Protein AF-A0ABD5HS79-F1 (afdb_monomer)

Solvent-accessible surface area (backbone atoms only — not comparable to full-atom values): 4345 Å² total; per-residue (Å²): 110,78,67,55,57,52,50,51,36,51,51,28,51,51,50,24,54,50,22,52,52,50,27,53,50,23,53,52,46,40,69,74,34,64,88,39,66,66,62,30,52,51,26,52,53,51,28,51,52,22,52,54,51,26,53,55,22,50,52,50,36,52,54,48,53,50,52,54,51,52,58,50,52,54,55,51,54,53,55,54,64,76,74,107

Radius of gyration: 20.18 Å; Cα contacts (8 Å, |Δi|>4): 53; chains: 1; bounding box: 44×14×61 Å

pLDDT: mean 87.41, std 10.18, range [52.75, 96.5]

Mean predicted aligned error: 6.79 Å

Foldseek 3Di:
DLVVLVVLLVVLVVQLVVLVVQLVVLVVQCVPCVVPPVSNVVSVVSNVVSVVSNVVSVVSNVVSVVVSVVVVVVVVVVVVVVVD

Secondary structure (DSSP, 8-state):
-HHHHHHHHHHHHHHHHHHHHHHHHHHHHHHH-TT-HHHHHHHHHHHHHHHHHHHHHHHHHHHHHHHHHHHHHHHHHHHHHHH-

Organism: NCBI:txid180862

Nearest PDB structures (foldseek):
  3q84-assembly2_H  TM=8.041E-01  e=3.975E+00  Homo sapiens
  2x3x-assembly2_B  TM=5.593E-01  e=6.170E+00  Mus musculus
  6ixg-assembly2_B  TM=4.109E-01  e=2.259E+00  Homo sapiens
  3qwe-assembly1_A-2  TM=5.042E-01  e=7.448E+00  Homo sapiens

Structure (mmCIF, N/CA/C/O backbone):
data_AF-A0ABD5HS79-F1
#
_entry.id   AF-A0ABD5HS79-F1
#
loop_
_atom_site.group_PDB
_atom_site.id
_atom_site.type_symbol
_atom_site.label_atom_id
_atom_site.label_alt_id
_atom_site.label_comp_id
_atom_site.label_asym_id
_atom_site.label_entity_id
_atom_site.label_seq_id
_atom_site.pdbx_PDB_ins_code
_atom_site.Cartn_x
_atom_site.Cartn_y
_atom_site.Cartn_z
_atom_site.occupancy
_atom_site.B_iso_or_equiv
_atom_site.auth_seq_id
_atom_site.auth_comp_id
_atom_site.auth_asym_id
_atom_site.auth_atom_id
_atom_site.pdbx_PDB_model_num
ATOM 1 N N . MET A 1 1 ? -24.122 1.417 12.061 1.00 59.75 1 MET A N 1
ATOM 2 C CA . MET A 1 1 ? -22.773 2.035 12.125 1.00 59.75 1 MET A CA 1
ATOM 3 C C . MET A 1 1 ? -21.613 1.035 12.146 1.00 59.75 1 MET A C 1
ATOM 5 O O . MET A 1 1 ? -20.710 1.196 11.342 1.00 59.75 1 MET A O 1
ATOM 9 N N . LYS A 1 2 ? -21.612 -0.025 12.973 1.00 58.06 2 LYS A N 1
ATOM 10 C CA . LYS A 1 2 ? -20.478 -0.982 13.080 1.00 58.06 2 LYS A CA 1
ATOM 11 C C . LYS A 1 2 ? -20.034 -1.640 11.755 1.00 58.06 2 LYS A C 1
ATOM 13 O O . LYS A 1 2 ? -18.842 -1.824 11.538 1.00 58.06 2 LYS A O 1
ATOM 18 N N . ASN A 1 3 ? -20.970 -1.958 10.856 1.00 67.44 3 ASN A N 1
ATOM 19 C CA . ASN A 1 3 ? -20.646 -2.519 9.534 1.00 67.44 3 ASN A CA 1
ATOM 20 C C . ASN A 1 3 ? -20.026 -1.501 8.568 1.00 67.44 3 ASN A C 1
ATOM 22 O O . ASN A 1 3 ? -19.232 -1.892 7.721 1.00 67.44 3 ASN A O 1
ATOM 26 N N . TYR A 1 4 ? -20.336 -0.213 8.724 1.00 73.62 4 TYR A N 1
ATOM 27 C CA . TYR A 1 4 ? -19.833 0.842 7.849 1.00 73.62 4 TYR A CA 1
ATOM 28 C C . TYR A 1 4 ? -18.324 1.051 8.050 1.00 73.62 4 TYR A C 1
ATOM 30 O O . TYR A 1 4 ? -17.554 0.853 7.118 1.00 73.62 4 TYR A O 1
ATOM 38 N N . TYR A 1 5 ? -17.881 1.281 9.292 1.00 75.25 5 TYR A N 1
ATOM 39 C CA . TYR A 1 5 ? -16.453 1.441 9.610 1.00 75.25 5 TYR A CA 1
ATOM 40 C C . TYR A 1 5 ? -15.613 0.197 9.287 1.00 75.25 5 TYR A C 1
ATOM 42 O O . TYR A 1 5 ? -14.462 0.303 8.870 1.00 75.25 5 TYR A O 1
ATOM 50 N N . ASN A 1 6 ? -16.178 -1.004 9.458 1.00 79.94 6 ASN A N 1
ATOM 51 C CA . ASN A 1 6 ? -15.499 -2.236 9.052 1.00 79.94 6 ASN A CA 1
ATOM 52 C C . ASN A 1 6 ? -15.365 -2.340 7.526 1.00 79.94 6 ASN A C 1
ATOM 54 O O . ASN A 1 6 ? -14.322 -2.778 7.047 1.00 79.94 6 ASN A O 1
ATOM 58 N N . SER A 1 7 ? -16.389 -1.930 6.773 1.00 83.31 7 SER A N 1
ATOM 59 C CA . SER A 1 7 ? -16.344 -1.900 5.309 1.00 83.31 7 SER A CA 1
ATOM 60 C C . SER A 1 7 ? -15.318 -0.889 4.797 1.00 83.31 7 SER A C 1
ATOM 62 O O . SER A 1 7 ? -14.527 -1.226 3.919 1.00 83.31 7 SER A O 1
ATOM 64 N N . GLU A 1 8 ? -15.272 0.315 5.372 1.00 85.19 8 GLU A N 1
ATOM 65 C CA . GLU A 1 8 ? -14.284 1.339 5.005 1.00 85.19 8 GLU A CA 1
ATOM 66 C C . GLU A 1 8 ? -12.856 0.887 5.306 1.00 85.19 8 GLU A C 1
ATOM 68 O O . GLU A 1 8 ? -11.992 0.958 4.433 1.00 85.19 8 GLU A O 1
ATOM 73 N N . ARG A 1 9 ? -12.611 0.329 6.501 1.00 88.00 9 ARG A N 1
ATOM 74 C CA . ARG A 1 9 ? -11.296 -0.226 6.846 1.00 88.00 9 ARG A CA 1
ATOM 75 C C . ARG A 1 9 ? -10.886 -1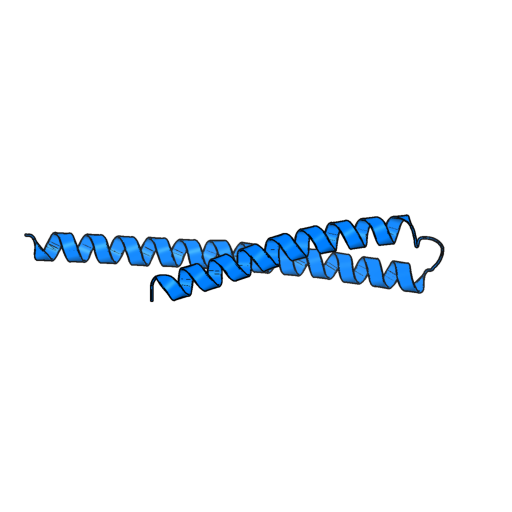.332 5.873 1.00 88.00 9 ARG A C 1
ATOM 77 O O . ARG A 1 9 ? -9.739 -1.361 5.442 1.00 88.00 9 ARG A O 1
ATOM 84 N N . ASN A 1 10 ? -11.803 -2.230 5.512 1.00 91.38 10 ASN A N 1
ATOM 85 C CA . ASN A 1 10 ? -11.513 -3.309 4.565 1.00 91.38 10 ASN A CA 1
ATOM 86 C C . ASN A 1 10 ? -11.174 -2.765 3.173 1.00 91.38 10 ASN A C 1
ATOM 88 O O . ASN A 1 10 ? -10.224 -3.237 2.554 1.00 91.38 10 ASN A O 1
ATOM 92 N N . LEU A 1 11 ? -11.897 -1.747 2.705 1.00 92.81 11 LEU A N 1
ATOM 93 C CA . LEU A 1 11 ? -11.601 -1.093 1.434 1.00 92.81 11 LEU A CA 1
ATOM 94 C C . LEU A 1 11 ? -10.220 -0.420 1.462 1.00 92.81 11 LEU A C 1
ATOM 96 O O . LEU A 1 11 ? -9.441 -0.602 0.531 1.00 92.81 11 LEU A O 1
ATOM 100 N N . MET A 1 12 ? -9.862 0.261 2.554 1.00 93.44 12 MET A N 1
ATOM 101 C CA . MET A 1 12 ? -8.523 0.844 2.723 1.00 93.44 12 MET A CA 1
ATOM 102 C C . MET A 1 12 ? -7.417 -0.220 2.769 1.00 93.44 12 MET A C 1
ATOM 104 O O . MET A 1 12 ? -6.351 -0.008 2.198 1.00 93.44 12 MET A O 1
ATOM 108 N N . ILE A 1 13 ? -7.662 -1.383 3.385 1.00 93.94 13 ILE A N 1
ATOM 109 C CA . ILE A 1 13 ? -6.725 -2.523 3.358 1.00 93.94 13 ILE A CA 1
ATOM 110 C C . ILE A 1 13 ? -6.519 -3.017 1.924 1.00 93.94 13 ILE A C 1
ATOM 112 O O . ILE A 1 13 ? -5.384 -3.262 1.517 1.00 93.94 13 ILE A O 1
ATOM 116 N N . VAL A 1 14 ? -7.591 -3.137 1.140 1.00 95.31 14 VAL A N 1
ATOM 117 C CA . VAL A 1 14 ? -7.492 -3.541 -0.269 1.00 95.31 14 VAL A CA 1
ATOM 118 C C . VAL A 1 14 ? -6.682 -2.521 -1.070 1.00 95.31 14 VAL A C 1
ATOM 120 O O . VAL A 1 14 ? -5.784 -2.920 -1.809 1.00 95.31 14 VAL A O 1
ATOM 123 N N . VAL A 1 15 ? -6.931 -1.220 -0.886 1.00 94.12 15 VAL A N 1
ATOM 124 C CA . VAL A 1 15 ? -6.156 -0.155 -1.548 1.00 94.12 15 VAL A CA 1
ATOM 125 C C . VAL A 1 15 ? -4.686 -0.210 -1.134 1.00 94.12 15 VAL A C 1
ATOM 127 O O . VAL A 1 15 ? -3.812 -0.129 -1.991 1.00 94.12 15 VAL A O 1
ATOM 130 N N . PHE A 1 16 ? -4.392 -0.426 0.149 1.00 96.00 16 PHE A N 1
ATOM 131 C CA . PHE A 1 16 ? -3.024 -0.584 0.643 1.00 96.00 16 PHE A CA 1
ATOM 132 C C . PHE A 1 16 ? -2.292 -1.744 -0.048 1.00 96.00 16 PHE A C 1
ATOM 134 O O . PHE A 1 16 ? -1.195 -1.560 -0.580 1.00 96.00 16 PHE A O 1
ATOM 141 N N . LEU A 1 17 ? -2.912 -2.927 -0.090 1.00 96.25 17 LEU A N 1
ATOM 142 C CA . LEU A 1 17 ? -2.336 -4.114 -0.727 1.00 96.25 17 LEU A CA 1
ATOM 143 C C . LEU A 1 17 ? -2.157 -3.923 -2.236 1.00 96.25 17 LEU A C 1
ATOM 145 O O . LEU A 1 17 ? -1.111 -4.276 -2.784 1.00 96.25 17 LEU A O 1
ATOM 149 N N . PHE A 1 18 ? -3.146 -3.325 -2.900 1.00 96.00 18 PHE A N 1
ATOM 150 C CA . PHE A 1 18 ? -3.065 -3.000 -4.320 1.00 96.00 18 PHE A CA 1
ATOM 151 C C . PHE A 1 18 ? -1.920 -2.024 -4.608 1.00 96.00 18 PHE A C 1
ATOM 153 O O . PHE A 1 18 ? -1.139 -2.249 -5.529 1.00 96.00 18 PHE A O 1
ATOM 160 N N . SER A 1 19 ? -1.757 -0.986 -3.788 1.00 95.38 19 SER A N 1
ATOM 161 C CA . SER A 1 19 ? -0.674 -0.012 -3.932 1.00 95.38 19 SER A CA 1
ATOM 162 C C . SER A 1 19 ? 0.705 -0.637 -3.720 1.00 95.38 19 SER A C 1
ATOM 164 O O . SER A 1 19 ? 1.633 -0.311 -4.458 1.00 95.38 19 SER A O 1
ATOM 166 N N . LEU A 1 20 ? 0.855 -1.589 -2.793 1.00 95.19 20 LEU A N 1
ATOM 167 C CA . LEU A 1 20 ? 2.102 -2.352 -2.642 1.00 95.19 20 LEU A CA 1
ATOM 168 C C . LEU A 1 2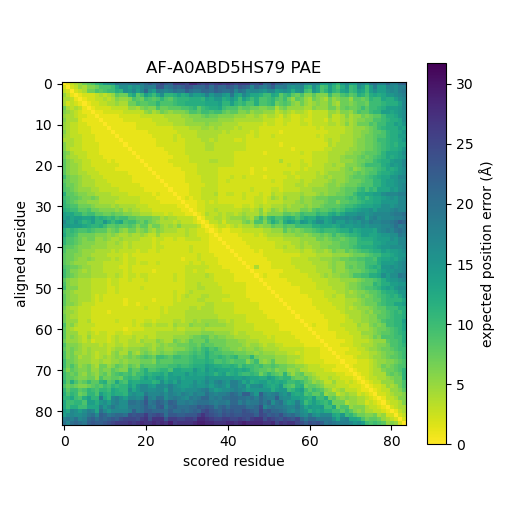0 ? 2.405 -3.222 -3.868 1.00 95.19 20 LEU A C 1
ATOM 170 O O . LEU A 1 20 ? 3.545 -3.265 -4.335 1.00 95.19 20 LEU A O 1
ATOM 174 N N . PHE A 1 21 ? 1.389 -3.887 -4.417 1.00 96.50 21 PHE A N 1
ATOM 175 C CA . PHE A 1 21 ? 1.541 -4.685 -5.631 1.00 96.50 21 PHE A CA 1
ATOM 176 C C . PHE A 1 21 ? 1.899 -3.817 -6.849 1.00 96.50 21 PHE A C 1
ATOM 178 O O . PHE A 1 21 ? 2.808 -4.145 -7.619 1.00 96.50 21 PHE A O 1
ATOM 185 N N . ALA A 1 22 ? 1.239 -2.668 -6.998 1.00 95.06 22 ALA A N 1
ATOM 186 C CA . ALA A 1 22 ? 1.537 -1.699 -8.043 1.00 95.06 22 ALA A CA 1
ATOM 187 C C . ALA A 1 22 ? 2.962 -1.143 -7.897 1.00 95.06 22 ALA A C 1
ATOM 189 O O . ALA A 1 22 ? 3.690 -1.074 -8.884 1.00 95.06 22 ALA A O 1
ATOM 190 N N . PHE A 1 23 ? 3.408 -0.838 -6.675 1.00 95.44 23 PHE A N 1
ATOM 191 C CA . PHE A 1 23 ? 4.784 -0.415 -6.406 1.00 95.44 23 PHE A CA 1
ATOM 192 C C . PHE A 1 23 ? 5.812 -1.457 -6.867 1.00 95.44 23 PHE A C 1
ATOM 194 O O . PHE A 1 23 ? 6.778 -1.114 -7.555 1.00 95.44 23 PHE A O 1
ATOM 201 N N . ALA A 1 24 ? 5.592 -2.736 -6.545 1.00 94.56 24 ALA A N 1
ATOM 202 C CA . ALA A 1 24 ? 6.450 -3.825 -7.011 1.00 94.56 24 ALA A CA 1
ATOM 203 C C . ALA A 1 24 ? 6.470 -3.908 -8.547 1.00 94.56 24 ALA A C 1
ATOM 205 O O . ALA A 1 24 ? 7.536 -4.029 -9.150 1.00 94.56 24 ALA A O 1
ATOM 206 N N . THR A 1 25 ? 5.308 -3.757 -9.185 1.00 94.69 25 THR A N 1
ATOM 207 C CA . THR A 1 25 ? 5.179 -3.752 -10.649 1.00 94.69 25 THR A CA 1
ATOM 208 C C . THR A 1 25 ? 5.947 -2.590 -11.282 1.00 94.69 25 THR A C 1
ATOM 210 O O . THR A 1 25 ? 6.713 -2.805 -12.221 1.00 94.69 25 THR A O 1
ATOM 213 N N . PHE A 1 26 ? 5.831 -1.372 -10.743 1.00 94.50 26 PHE A N 1
ATOM 214 C CA . PHE A 1 26 ? 6.596 -0.215 -11.218 1.00 94.50 26 PHE A CA 1
ATOM 215 C C . PHE A 1 26 ? 8.104 -0.414 -11.046 1.00 94.50 26 PHE A C 1
ATOM 217 O O . PHE A 1 26 ? 8.874 -0.067 -11.940 1.00 94.50 26 PHE A O 1
ATOM 224 N N . ARG A 1 27 ? 8.543 -1.025 -9.938 1.00 93.06 27 ARG A N 1
ATOM 225 C CA . ARG A 1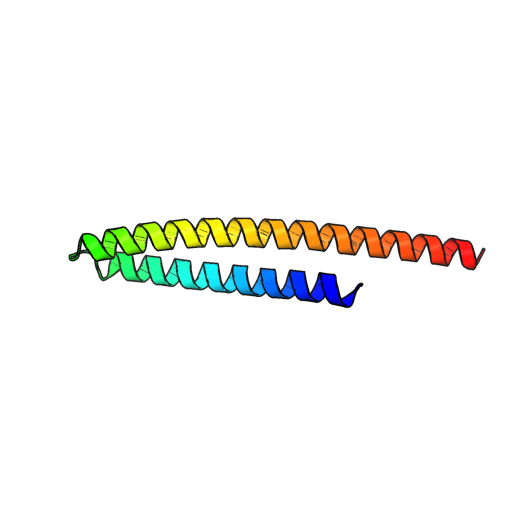 27 ? 9.956 -1.374 -9.718 1.00 93.06 27 ARG A CA 1
ATOM 226 C C . ARG A 1 27 ? 10.481 -2.366 -10.750 1.00 93.06 27 ARG A C 1
ATOM 228 O O . ARG A 1 27 ? 11.586 -2.164 -11.254 1.00 93.06 27 ARG A O 1
ATOM 235 N N . PHE A 1 28 ? 9.698 -3.385 -11.099 1.00 93.25 28 PHE A N 1
ATOM 236 C CA . PHE A 1 28 ? 10.028 -4.270 -12.215 1.00 93.25 28 PHE A CA 1
ATOM 237 C C . PHE A 1 28 ? 10.084 -3.496 -13.537 1.00 93.25 28 PHE A C 1
ATOM 239 O O . PHE A 1 28 ? 11.071 -3.606 -14.259 1.00 93.25 28 PHE A O 1
ATOM 246 N N . GLY A 1 29 ? 9.095 -2.644 -13.816 1.00 91.19 29 GLY A N 1
ATOM 247 C CA . GLY A 1 29 ? 9.066 -1.791 -15.007 1.00 91.19 29 GLY A CA 1
ATOM 248 C C . GLY A 1 29 ? 10.328 -0.936 -15.161 1.00 91.19 29 GLY A C 1
ATOM 249 O O . GLY A 1 29 ? 10.944 -0.950 -16.221 1.00 91.19 29 GLY A O 1
ATOM 250 N N . ILE A 1 30 ? 10.778 -0.277 -14.090 1.00 92.44 30 ILE A N 1
ATOM 251 C CA . ILE A 1 30 ? 12.025 0.512 -14.059 1.00 92.44 30 ILE A CA 1
ATOM 252 C C . ILE A 1 30 ? 13.239 -0.333 -14.460 1.00 92.44 30 ILE A C 1
ATOM 254 O O . ILE A 1 30 ? 14.135 0.155 -15.145 1.00 92.44 30 ILE A O 1
ATOM 258 N N . PHE A 1 31 ? 13.292 -1.599 -14.040 1.00 90.81 31 PHE A N 1
ATOM 259 C CA . PHE A 1 31 ? 14.421 -2.466 -14.356 1.00 90.81 31 PHE A CA 1
ATOM 260 C C . PHE A 1 31 ? 14.454 -2.891 -15.831 1.00 90.81 31 PHE A C 1
ATOM 262 O O . PHE A 1 31 ? 15.541 -2.977 -16.401 1.00 90.81 31 PHE A O 1
ATOM 269 N N . TYR A 1 32 ? 13.290 -3.141 -16.435 1.00 90.75 32 TYR A N 1
ATOM 270 C CA . TYR A 1 32 ? 13.172 -3.652 -17.806 1.00 90.75 32 TYR A CA 1
ATOM 271 C C . TYR A 1 32 ? 13.076 -2.560 -18.879 1.00 90.75 32 TYR A C 1
ATOM 273 O O . TYR A 1 32 ? 13.461 -2.794 -20.017 1.00 90.75 32 TYR A O 1
ATOM 281 N N . LEU A 1 33 ? 12.589 -1.364 -18.540 1.00 90.44 33 LEU A N 1
ATOM 282 C CA . LEU A 1 33 ? 12.373 -0.255 -19.482 1.00 90.44 33 LEU A CA 1
ATOM 283 C C . LEU A 1 33 ? 13.513 0.774 -19.471 1.00 90.44 33 LEU A C 1
ATOM 285 O O . LEU A 1 33 ? 13.308 1.919 -19.869 1.00 90.44 33 LEU A O 1
ATOM 289 N N . LYS A 1 34 ? 14.710 0.381 -19.013 1.00 82.25 34 LYS A N 1
ATOM 290 C CA . LYS A 1 34 ? 15.868 1.277 -18.824 1.00 82.25 34 LYS A CA 1
ATOM 291 C C . LYS A 1 34 ? 16.238 2.079 -20.071 1.00 82.25 34 LYS A C 1
ATOM 293 O O . LYS A 1 34 ? 16.661 3.222 -19.940 1.00 82.25 34 LYS A O 1
ATOM 298 N N . ASP A 1 35 ? 16.037 1.503 -21.251 1.00 90.56 35 ASP A N 1
ATOM 299 C CA . ASP A 1 35 ? 16.421 2.127 -22.519 1.00 90.56 35 ASP A CA 1
ATOM 300 C C . ASP A 1 35 ? 15.414 3.186 -22.994 1.00 90.56 35 ASP A C 1
ATOM 302 O O . ASP A 1 35 ? 15.734 4.032 -23.828 1.00 90.56 35 ASP A O 1
ATOM 306 N N . ASN A 1 36 ? 14.191 3.183 -22.451 1.00 90.44 36 ASN A N 1
ATOM 307 C CA . ASN A 1 36 ? 13.157 4.145 -22.812 1.00 90.44 36 ASN A CA 1
ATOM 308 C C . ASN A 1 36 ? 12.984 5.197 -21.709 1.00 90.44 36 ASN A C 1
ATOM 310 O O . ASN A 1 36 ? 12.206 5.017 -20.773 1.00 90.44 36 ASN A O 1
ATOM 314 N N . LEU A 1 37 ? 13.6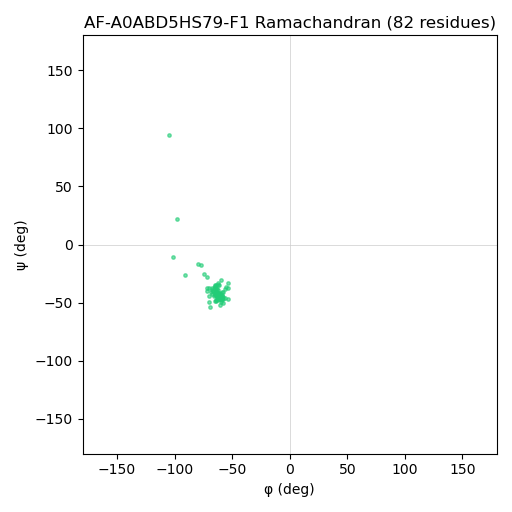84 6.327 -21.857 1.00 88.00 37 LEU A N 1
ATOM 315 C CA . LEU A 1 37 ? 13.716 7.432 -20.887 1.00 88.00 37 LEU A CA 1
ATOM 316 C C . LEU A 1 37 ? 12.326 7.957 -20.488 1.00 88.00 37 LEU A C 1
ATOM 318 O O . LEU A 1 37 ? 12.104 8.289 -19.319 1.00 88.00 37 LEU A O 1
ATOM 322 N N . PHE A 1 38 ? 11.386 8.021 -21.437 1.00 91.19 38 PHE A N 1
ATOM 323 C CA . PHE A 1 38 ? 10.030 8.504 -21.172 1.00 91.19 38 PHE A CA 1
ATOM 324 C C . PHE A 1 38 ? 9.251 7.514 -20.299 1.00 91.19 38 PHE A C 1
ATOM 326 O O . PHE A 1 38 ? 8.709 7.893 -19.259 1.00 91.19 38 PHE A O 1
ATOM 333 N N . LEU A 1 39 ? 9.252 6.230 -20.676 1.00 90.75 39 LEU A N 1
ATOM 334 C CA . LEU A 1 39 ? 8.611 5.181 -19.880 1.00 90.75 39 LEU A CA 1
ATOM 335 C C . LEU A 1 39 ? 9.277 5.017 -18.513 1.00 90.75 39 LEU A C 1
ATOM 337 O O . LEU A 1 39 ? 8.576 4.877 -17.516 1.00 90.75 39 LEU A O 1
ATOM 341 N N . LEU A 1 40 ? 10.604 5.095 -18.439 1.00 93.12 40 LEU A N 1
ATOM 342 C CA . LEU A 1 40 ? 11.351 5.026 -17.186 1.00 93.12 40 LEU A CA 1
ATOM 343 C C . LEU A 1 40 ? 10.923 6.137 -16.215 1.00 93.12 40 LEU A C 1
A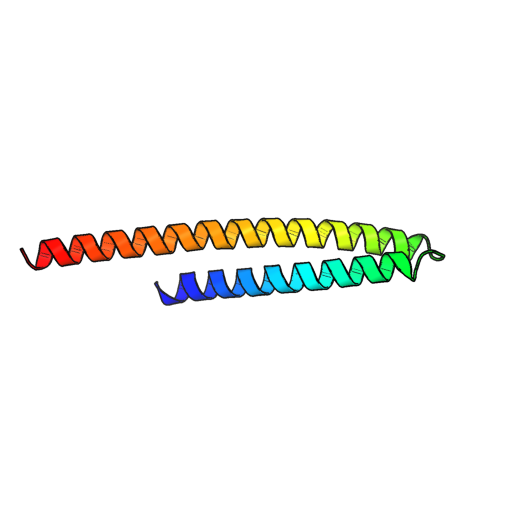TOM 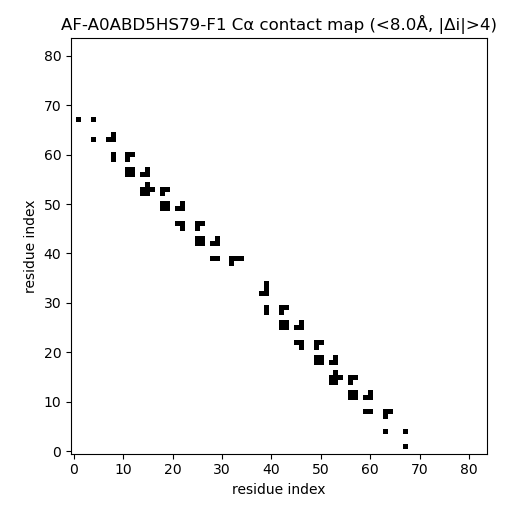345 O O . LEU A 1 40 ? 10.629 5.868 -15.049 1.00 93.12 40 LEU A O 1
ATOM 349 N N . SER A 1 41 ? 10.819 7.372 -16.711 1.00 92.31 41 SER A N 1
ATOM 350 C CA . SER A 1 41 ? 10.349 8.521 -15.928 1.00 92.31 41 SER A CA 1
ATOM 351 C C . SER A 1 41 ? 8.910 8.327 -15.445 1.00 92.31 41 SER A C 1
ATOM 353 O O . SER A 1 41 ? 8.621 8.530 -14.265 1.00 92.31 41 SER A O 1
ATOM 355 N N . ALA A 1 42 ? 8.014 7.862 -16.321 1.00 93.69 42 ALA A N 1
ATOM 356 C CA . ALA A 1 42 ? 6.630 7.567 -15.956 1.00 93.69 42 ALA A CA 1
ATOM 357 C C . ALA A 1 42 ? 6.535 6.477 -14.872 1.00 93.69 42 ALA A C 1
ATOM 359 O O . ALA A 1 42 ? 5.771 6.620 -13.916 1.00 93.69 42 ALA A O 1
ATOM 360 N N . MET A 1 43 ? 7.352 5.423 -14.969 1.00 94.56 43 MET A N 1
ATOM 361 C CA . MET A 1 43 ? 7.404 4.347 -13.973 1.00 94.56 43 MET A CA 1
ATOM 362 C C . MET A 1 43 ? 7.931 4.845 -12.620 1.00 94.56 43 MET A C 1
ATOM 364 O O . MET A 1 43 ? 7.412 4.444 -11.580 1.00 94.56 43 MET A O 1
ATOM 368 N N . HIS A 1 44 ? 8.908 5.758 -12.603 1.00 93.62 44 HIS A N 1
ATOM 369 C CA . HIS A 1 44 ? 9.376 6.398 -11.369 1.00 93.62 44 HIS A CA 1
ATOM 370 C C . HIS A 1 44 ? 8.296 7.253 -10.699 1.00 93.62 44 HIS A C 1
ATOM 372 O O . HIS A 1 44 ? 8.119 7.167 -9.481 1.00 93.62 44 HIS A O 1
ATOM 378 N N . ILE A 1 45 ? 7.546 8.036 -11.477 1.00 94.88 45 ILE A N 1
ATOM 379 C CA . ILE A 1 45 ? 6.434 8.845 -10.959 1.00 94.88 45 ILE A CA 1
ATOM 380 C C . ILE A 1 45 ? 5.332 7.934 -10.404 1.00 94.88 45 ILE A C 1
ATOM 382 O O . ILE A 1 45 ? 4.900 8.121 -9.266 1.00 94.88 45 ILE A O 1
ATOM 386 N N . GLY A 1 46 ? 4.930 6.907 -11.162 1.00 93.81 46 GLY A N 1
ATOM 387 C CA . GLY A 1 46 ? 3.937 5.920 -10.727 1.00 93.81 46 GLY A CA 1
ATOM 388 C C . GLY A 1 46 ? 4.363 5.201 -9.447 1.00 93.81 46 GLY A C 1
ATOM 389 O O . GLY A 1 46 ? 3.603 5.135 -8.479 1.00 93.81 46 GLY A O 1
ATOM 390 N N . SER A 1 47 ? 5.625 4.771 -9.382 1.00 94.62 47 SER A N 1
ATOM 391 C CA . SER A 1 47 ? 6.230 4.211 -8.174 1.00 94.62 47 SER A CA 1
ATOM 392 C C . SER A 1 47 ? 6.128 5.177 -6.989 1.00 94.62 47 SER A C 1
ATOM 394 O O . SER A 1 47 ? 5.751 4.755 -5.898 1.00 94.62 47 SER A O 1
ATOM 396 N N . GLY A 1 48 ? 6.432 6.463 -7.172 1.00 95.12 48 GLY A N 1
ATOM 397 C CA . GLY A 1 48 ? 6.299 7.469 -6.114 1.00 95.12 48 G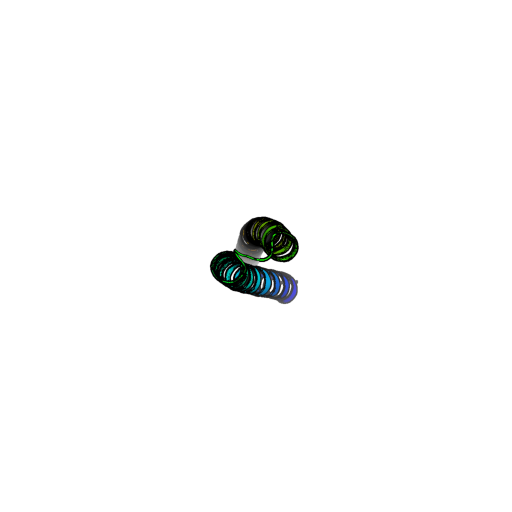LY A CA 1
ATOM 398 C C . GLY A 1 48 ? 4.861 7.598 -5.607 1.00 95.12 48 GLY A C 1
ATOM 399 O O . GLY A 1 48 ? 4.617 7.548 -4.401 1.00 95.12 48 GLY A O 1
ATOM 400 N N . MET A 1 49 ? 3.892 7.675 -6.521 1.00 95.31 49 MET A N 1
ATOM 401 C CA . MET A 1 49 ? 2.469 7.784 -6.176 1.00 95.31 49 MET A CA 1
ATOM 402 C C . MET A 1 49 ? 1.947 6.558 -5.418 1.00 95.31 49 ME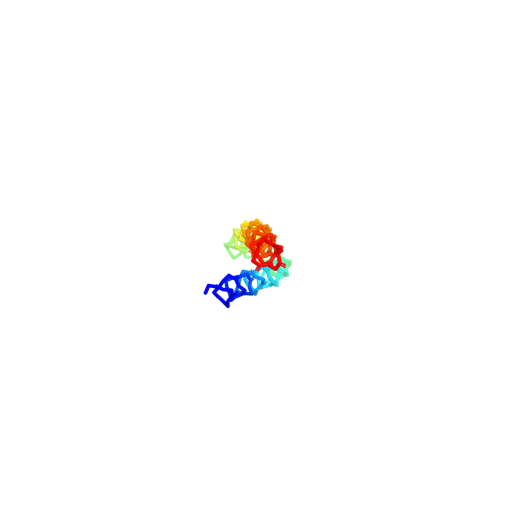T A C 1
ATOM 404 O O . MET A 1 49 ? 1.174 6.705 -4.471 1.00 95.31 49 MET A O 1
ATOM 408 N N . THR A 1 50 ? 2.394 5.351 -5.777 1.00 95.81 50 THR A N 1
ATOM 409 C CA . THR A 1 50 ? 1.986 4.128 -5.062 1.00 95.81 50 THR A CA 1
ATOM 410 C C . THR A 1 50 ? 2.469 4.091 -3.612 1.00 95.81 50 THR A C 1
ATOM 412 O O . THR A 1 50 ? 1.717 3.656 -2.739 1.00 95.81 50 THR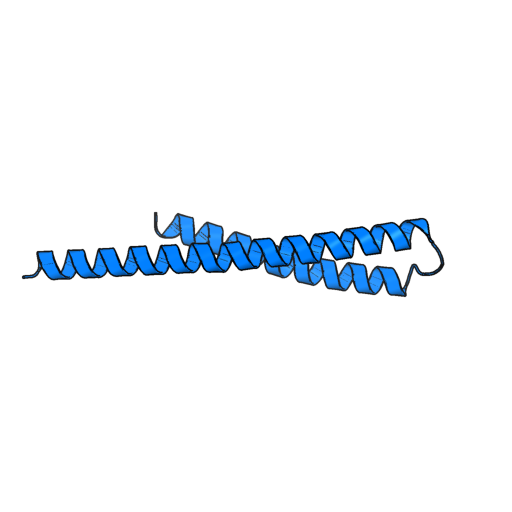 A O 1
ATOM 415 N N . ILE A 1 51 ? 3.664 4.620 -3.317 1.00 94.44 51 ILE A N 1
ATOM 416 C CA . ILE A 1 51 ? 4.142 4.770 -1.931 1.00 94.44 51 ILE A CA 1
ATOM 417 C C . ILE A 1 51 ? 3.231 5.728 -1.161 1.00 94.44 51 ILE A C 1
ATOM 419 O O . ILE A 1 51 ? 2.798 5.411 -0.054 1.00 94.44 51 ILE A O 1
ATOM 423 N N . VAL A 1 52 ? 2.914 6.886 -1.746 1.00 95.62 52 VAL A N 1
ATOM 424 C CA . VAL A 1 52 ? 2.042 7.885 -1.110 1.00 95.62 52 VAL A CA 1
ATOM 425 C C . VAL A 1 52 ? 0.663 7.286 -0.820 1.00 95.62 52 VAL A C 1
ATOM 427 O O . VAL A 1 52 ? 0.185 7.363 0.309 1.00 95.62 52 VAL A O 1
ATOM 430 N N . SER A 1 53 ? 0.055 6.607 -1.796 1.00 94.50 53 SER A N 1
ATOM 431 C CA . SER A 1 53 ? -1.232 5.919 -1.620 1.00 94.50 53 SER A CA 1
ATOM 432 C C . SER A 1 53 ? -1.188 4.856 -0.515 1.00 94.50 53 SER A C 1
ATOM 434 O O . SER A 1 53 ? -2.120 4.757 0.287 1.00 94.50 53 SER A O 1
ATOM 436 N N . SER A 1 54 ? -0.095 4.095 -0.435 1.00 95.19 54 SER A N 1
ATOM 437 C CA . SER A 1 54 ? 0.128 3.107 0.621 1.00 95.19 54 SER A CA 1
ATOM 438 C C . SER A 1 54 ? 0.173 3.764 2.009 1.00 95.19 54 SER A C 1
ATOM 440 O O . SER A 1 54 ? -0.545 3.341 2.915 1.00 95.19 54 SER A O 1
ATOM 442 N N . LEU A 1 55 ? 0.911 4.867 2.167 1.00 95.56 55 LEU A N 1
ATOM 443 C CA . LEU A 1 55 ? 0.985 5.610 3.432 1.00 95.56 55 LEU A CA 1
ATOM 444 C C . LEU A 1 55 ? -0.371 6.187 3.861 1.00 95.56 55 LEU A C 1
ATOM 446 O O . LEU A 1 55 ? -0.761 6.037 5.019 1.00 95.56 55 LEU A O 1
ATOM 450 N N . LEU A 1 56 ? -1.108 6.808 2.935 1.00 94.88 56 LEU A N 1
ATOM 451 C CA . LEU A 1 56 ? -2.450 7.335 3.211 1.00 94.88 56 LEU A CA 1
ATOM 452 C C . LEU A 1 56 ? -3.422 6.228 3.630 1.00 94.88 56 LEU A C 1
ATOM 454 O O . LEU A 1 56 ? -4.169 6.393 4.594 1.00 94.88 56 LEU A O 1
ATOM 458 N N . SER A 1 57 ? -3.384 5.088 2.941 1.00 94.25 57 SER A N 1
ATOM 459 C CA . SER A 1 57 ? -4.239 3.945 3.270 1.00 94.25 57 SER A CA 1
ATOM 460 C C . SER A 1 57 ? -3.900 3.380 4.647 1.00 94.25 57 SER A C 1
ATOM 462 O O . SER A 1 57 ? -4.801 3.093 5.431 1.00 94.25 57 SER A O 1
ATOM 464 N N . LEU A 1 58 ? -2.611 3.282 4.985 1.00 94.38 58 LEU A N 1
ATOM 465 C CA . LEU A 1 58 ? -2.156 2.826 6.297 1.00 94.38 58 LEU A CA 1
ATOM 466 C C . LEU A 1 58 ? -2.649 3.746 7.424 1.00 94.38 58 LEU A C 1
ATOM 468 O O . LEU A 1 58 ? -3.183 3.264 8.423 1.00 94.38 58 LEU A O 1
ATOM 472 N N . LEU A 1 59 ? -2.519 5.064 7.247 1.00 94.12 59 LEU A N 1
ATOM 473 C CA . LEU A 1 59 ? -3.026 6.055 8.200 1.00 94.12 59 LEU A CA 1
ATOM 474 C C . LEU A 1 59 ? -4.544 5.943 8.377 1.00 94.12 59 LEU A C 1
ATOM 476 O O . LEU A 1 59 ? -5.026 5.941 9.511 1.00 94.12 59 LEU A O 1
ATOM 480 N N . GLY A 1 60 ? -5.286 5.779 7.278 1.00 91.38 60 GLY A N 1
ATOM 481 C CA . GLY A 1 60 ? -6.731 5.555 7.313 1.00 91.38 60 GLY A CA 1
ATOM 482 C C . GLY A 1 60 ? -7.107 4.304 8.109 1.00 91.38 60 GLY A C 1
ATOM 483 O O . GLY A 1 60 ? -7.946 4.367 9.004 1.00 91.38 60 GLY A O 1
ATOM 484 N N . ILE A 1 61 ? -6.416 3.184 7.875 1.00 92.94 61 ILE A N 1
ATOM 485 C CA . ILE A 1 61 ? -6.639 1.928 8.609 1.00 92.94 61 ILE A CA 1
ATOM 486 C C . ILE A 1 61 ? -6.429 2.121 10.114 1.00 92.94 61 ILE A C 1
ATOM 488 O O . ILE A 1 61 ? -7.240 1.632 10.908 1.00 92.94 61 ILE A O 1
ATOM 492 N N . ILE A 1 62 ? -5.366 2.822 10.518 1.00 92.44 62 ILE A N 1
ATOM 493 C CA . ILE A 1 62 ? -5.058 3.082 11.931 1.00 92.44 62 ILE A CA 1
ATOM 494 C C . ILE A 1 62 ? -6.150 3.954 12.559 1.00 92.44 62 ILE A C 1
ATOM 496 O O . ILE A 1 62 ? -6.695 3.580 13.600 1.00 92.44 62 ILE A O 1
ATOM 500 N N . ALA A 1 63 ? -6.520 5.056 11.903 1.00 90.50 63 ALA A N 1
ATOM 501 C CA . ALA A 1 63 ? -7.548 5.975 12.383 1.00 90.50 63 ALA A CA 1
ATOM 502 C C . ALA A 1 63 ? -8.907 5.276 12.546 1.00 90.50 63 ALA A C 1
ATOM 504 O O . ALA A 1 63 ? -9.513 5.326 13.618 1.00 90.50 63 ALA A O 1
ATOM 505 N N . THR A 1 64 ? -9.361 4.534 11.532 1.00 88.75 64 THR A N 1
ATOM 506 C CA . THR A 1 64 ? -10.623 3.784 11.606 1.00 88.75 64 THR A CA 1
ATOM 507 C C . THR A 1 64 ? -10.569 2.687 12.672 1.00 88.75 64 THR A C 1
ATOM 509 O O . THR A 1 64 ? -11.566 2.417 13.341 1.00 88.75 64 THR A O 1
ATOM 512 N N . SER A 1 65 ? -9.411 2.054 12.882 1.00 87.94 65 SER A N 1
ATOM 513 C CA . SER A 1 65 ? -9.249 1.036 13.929 1.00 87.94 65 SER A CA 1
ATOM 514 C C . SER A 1 65 ? -9.347 1.624 15.336 1.00 87.94 65 SER A C 1
ATOM 516 O O . SER A 1 65 ? -9.943 0.993 16.211 1.00 87.94 65 SER A O 1
ATOM 518 N N . TRP A 1 66 ? -8.813 2.829 15.548 1.00 89.12 66 TRP A N 1
ATOM 519 C CA . TRP A 1 66 ? -8.967 3.568 16.801 1.00 89.12 66 TRP A CA 1
ATOM 520 C C . TRP A 1 66 ? -10.427 3.945 17.059 1.00 89.12 66 TRP A C 1
ATOM 522 O O . TRP A 1 66 ? -10.949 3.604 18.117 1.00 89.12 66 TRP A O 1
ATOM 532 N N . LEU A 1 67 ? -11.120 4.511 16.066 1.00 86.31 67 LEU A N 1
ATOM 533 C CA . LEU A 1 67 ? -12.542 4.865 16.185 1.00 86.31 67 LEU A CA 1
ATOM 534 C C . LEU A 1 67 ? -13.422 3.655 16.532 1.00 86.31 67 LEU A C 1
ATOM 536 O O . LEU A 1 67 ? -14.312 3.735 17.375 1.00 86.31 67 LEU A O 1
ATOM 540 N N . ILE A 1 68 ? -13.156 2.495 15.923 1.00 85.44 68 ILE A N 1
ATOM 541 C CA . ILE A 1 68 ? -13.883 1.257 16.242 1.00 85.44 68 ILE A CA 1
ATOM 542 C C . ILE A 1 68 ? -13.609 0.803 17.682 1.00 85.44 68 ILE A C 1
ATOM 544 O O . ILE A 1 68 ? -14.492 0.218 18.314 1.00 85.44 68 ILE A O 1
ATOM 548 N N . LYS A 1 69 ? -12.395 1.020 18.196 1.00 86.38 69 LYS A N 1
ATOM 549 C CA . LYS A 1 69 ? -12.022 0.656 19.566 1.00 86.38 69 LYS A CA 1
ATOM 550 C C . LYS A 1 69 ? -12.717 1.559 20.588 1.00 86.38 69 LYS A C 1
ATOM 552 O O . LYS A 1 69 ? -13.265 1.035 21.557 1.00 86.38 69 LYS A O 1
ATOM 557 N N . GLU A 1 70 ? -12.746 2.867 20.352 1.00 84.12 70 GLU A N 1
ATOM 558 C CA . GLU A 1 70 ? -13.476 3.825 21.196 1.00 84.12 70 GLU A CA 1
ATOM 559 C C . GLU A 1 70 ? -14.972 3.502 21.220 1.00 84.12 70 GLU A C 1
ATOM 561 O O . GLU A 1 70 ? -15.513 3.212 22.284 1.00 84.12 70 GLU A O 1
ATOM 566 N N . ALA A 1 71 ? -15.601 3.355 20.049 1.00 83.06 71 ALA A N 1
ATOM 567 C CA . ALA A 1 71 ? -17.027 3.037 19.954 1.00 83.06 71 ALA A CA 1
ATOM 568 C C . ALA A 1 71 ? -17.417 1.711 20.639 1.00 83.06 71 ALA A C 1
ATOM 570 O O . ALA A 1 71 ? -18.540 1.559 21.116 1.00 83.06 71 ALA A O 1
ATOM 571 N N . LYS A 1 72 ? -16.513 0.721 20.687 1.00 82.62 72 LYS A N 1
ATOM 572 C CA . LYS A 1 72 ? -16.744 -0.517 21.453 1.00 82.62 72 LYS A CA 1
ATOM 573 C C . LYS A 1 72 ? -16.659 -0.291 22.961 1.00 82.62 72 LYS A C 1
ATOM 575 O O . LYS A 1 72 ? -17.455 -0.873 23.687 1.00 82.62 72 LYS A O 1
ATOM 580 N N . THR A 1 73 ? -15.705 0.525 23.403 1.00 83.88 73 THR A N 1
ATOM 581 C CA . THR A 1 73 ? -15.469 0.816 24.824 1.00 83.88 73 THR A CA 1
ATOM 582 C C . THR A 1 73 ? -16.643 1.591 25.421 1.00 83.88 73 THR A C 1
ATOM 584 O O . THR A 1 73 ? -17.071 1.295 26.534 1.00 83.88 73 THR A O 1
ATOM 587 N N . ASP A 1 74 ? -17.203 2.540 24.672 1.00 79.31 74 ASP A N 1
ATOM 588 C CA . ASP A 1 74 ? -18.358 3.324 25.121 1.00 79.31 74 ASP A CA 1
ATOM 589 C C . ASP A 1 74 ? -19.621 2.459 25.244 1.00 79.31 74 ASP A C 1
ATOM 591 O O . ASP A 1 74 ? -20.305 2.515 26.263 1.00 79.31 74 ASP A O 1
ATOM 595 N N . LEU A 1 75 ? -19.864 1.566 24.276 1.00 78.69 75 LEU A N 1
ATOM 596 C CA . LEU A 1 75 ? -20.968 0.597 24.338 1.00 78.69 75 LEU A CA 1
ATOM 597 C C . LEU A 1 75 ? -20.847 -0.387 25.513 1.00 78.69 75 LEU A C 1
ATOM 599 O O . LEU A 1 75 ? -21.859 -0.814 26.064 1.00 78.69 75 LEU A O 1
ATOM 603 N N . GLU A 1 76 ? -19.631 -0.796 25.883 1.00 79.00 76 GLU A N 1
ATOM 604 C CA . GLU A 1 76 ? -19.421 -1.658 27.054 1.00 79.00 76 GLU A CA 1
ATOM 605 C C . GLU A 1 76 ? -19.719 -0.919 28.360 1.00 79.00 76 GLU A C 1
ATOM 607 O O . GLU A 1 76 ? -20.370 -1.484 29.237 1.00 79.00 76 GLU A O 1
ATOM 612 N N . LYS A 1 77 ? -19.314 0.350 28.481 1.00 73.06 77 LYS A N 1
ATOM 613 C CA . LYS A 1 77 ? -19.612 1.175 29.663 1.00 73.06 77 LYS A CA 1
ATOM 614 C C . LYS A 1 77 ? -21.109 1.430 29.834 1.00 73.06 77 LYS A C 1
ATOM 616 O O . LYS A 1 77 ? -21.605 1.365 30.954 1.00 73.06 77 LYS A O 1
ATOM 621 N N . GLU A 1 78 ? -21.823 1.686 28.742 1.00 72.94 78 GLU A N 1
ATOM 622 C CA . GLU A 1 78 ? -23.273 1.907 28.764 1.00 72.94 78 GLU A CA 1
ATOM 623 C C . GLU A 1 78 ? -24.020 0.653 29.246 1.00 72.94 78 GLU A C 1
ATOM 625 O O . GLU A 1 78 ? -24.834 0.729 30.163 1.00 72.94 78 GLU A O 1
ATOM 630 N N . LYS A 1 79 ? -23.641 -0.532 28.745 1.00 70.06 79 LYS A N 1
ATOM 631 C CA . LYS A 1 79 ? -24.211 -1.809 29.205 1.00 70.06 79 LYS A CA 1
ATOM 632 C C . LYS A 1 79 ? -23.945 -2.123 30.675 1.00 70.06 79 LYS A C 1
ATOM 634 O O . LYS A 1 79 ? -24.760 -2.792 31.295 1.00 70.06 79 LYS A O 1
ATOM 639 N N . ILE A 1 80 ? -22.803 -1.709 31.221 1.00 71.31 80 ILE A N 1
ATOM 640 C CA . ILE A 1 80 ? -22.484 -1.941 32.638 1.00 71.31 80 ILE A CA 1
ATOM 641 C C . ILE A 1 80 ? -23.374 -1.069 33.536 1.00 71.31 80 ILE A C 1
ATOM 643 O O . ILE A 1 80 ? -23.836 -1.555 34.563 1.00 71.31 80 ILE A O 1
ATOM 647 N N . ASN A 1 81 ? -23.669 0.168 33.123 1.00 66.19 81 ASN A N 1
ATOM 648 C CA . ASN A 1 81 ? -24.545 1.083 33.864 1.00 66.19 81 ASN A CA 1
ATOM 649 C C . ASN A 1 81 ? -26.041 0.728 33.772 1.00 66.19 81 ASN A C 1
ATOM 651 O O . ASN A 1 81 ? -26.792 1.092 34.666 1.00 66.19 81 ASN A O 1
ATOM 655 N N . GLU A 1 82 ? -26.497 0.038 32.719 1.00 62.53 82 GLU A N 1
ATOM 656 C CA . GLU A 1 82 ? -27.892 -0.440 32.624 1.00 62.53 82 GLU A CA 1
ATOM 657 C C . GLU A 1 82 ? -28.175 -1.687 33.484 1.00 62.53 82 GLU A C 1
ATOM 659 O O . GLU A 1 82 ? -29.335 -2.022 33.726 1.00 62.53 82 GLU A O 1
ATOM 664 N N . VAL A 1 83 ? -27.132 -2.401 33.919 1.00 65.31 83 VAL A N 1
ATOM 665 C CA . VAL A 1 83 ? -27.244 -3.653 34.694 1.00 65.31 83 VAL A CA 1
ATOM 666 C C . VAL A 1 83 ? -26.997 -3.430 36.199 1.00 65.31 83 VAL A C 1
ATOM 668 O O . VAL A 1 83 ? -27.272 -4.327 36.997 1.00 65.31 83 VAL A O 1
ATOM 671 N N . SER A 1 84 ? -26.506 -2.247 36.592 1.00 52.75 84 SER A N 1
ATOM 672 C CA . SER A 1 84 ? -26.323 -1.803 37.986 1.00 52.75 84 SER A CA 1
ATOM 673 C C . SER A 1 84 ? -27.526 -1.032 38.515 1.00 52.75 84 SER A C 1
ATOM 675 O O . SER A 1 84 ? -27.925 -1.296 39.669 1.00 52.75 84 SER A O 1
#

Sequence (84 aa):
MKNYYNSERNLMIVVFLFSLFAFATFRFGIFYLKDNLFLLSAMHIGSGMTIVSSLLSLLGIIATSWLIKEAKTDLEKEKINEVS